Protein AF-M3UVU8-F1 (afdb_monomer)

Structure (mmCIF, N/CA/C/O backbone):
data_AF-M3UVU8-F1
#
_entry.id   AF-M3UVU8-F1
#
loop_
_atom_site.group_PDB
_atom_site.id
_atom_site.type_symbol
_atom_site.label_atom_id
_atom_site.label_alt_id
_atom_site.label_comp_id
_atom_site.label_asym_id
_atom_site.label_entity_id
_atom_site.label_seq_id
_atom_site.pdbx_PDB_ins_code
_atom_site.Cartn_x
_atom_site.Cartn_y
_atom_site.Cartn_z
_atom_site.occupancy
_atom_site.B_iso_or_equiv
_atom_site.auth_seq_id
_atom_site.auth_comp_id
_atom_site.auth_asym_id
_atom_site.auth_atom_id
_atom_site.pdbx_PDB_model_num
ATOM 1 N N . MET A 1 1 ? 17.942 -3.346 -8.943 1.00 67.00 1 MET A N 1
ATOM 2 C CA . MET A 1 1 ? 16.571 -3.216 -9.487 1.00 67.00 1 MET A CA 1
ATOM 3 C C . MET A 1 1 ? 15.660 -4.217 -8.794 1.00 67.00 1 MET A C 1
ATOM 5 O O . MET A 1 1 ? 16.024 -5.382 -8.692 1.00 67.00 1 MET A O 1
ATOM 9 N N . VAL A 1 2 ? 14.528 -3.758 -8.259 1.00 78.31 2 VAL A N 1
ATOM 10 C CA . VAL A 1 2 ? 13.562 -4.602 -7.538 1.00 78.31 2 VAL A CA 1
ATOM 11 C C . VAL A 1 2 ? 12.855 -5.545 -8.517 1.00 78.31 2 VAL A C 1
ATOM 13 O O . VAL A 1 2 ? 12.395 -5.108 -9.569 1.00 78.31 2 VAL A O 1
ATOM 16 N N . LYS A 1 3 ? 12.774 -6.837 -8.179 1.00 84.25 3 LYS A N 1
ATOM 17 C CA . LYS A 1 3 ? 12.021 -7.835 -8.951 1.00 84.25 3 LYS A CA 1
ATOM 1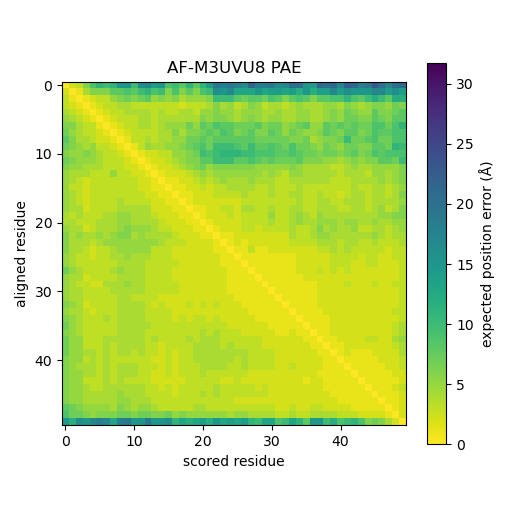8 C C . LYS A 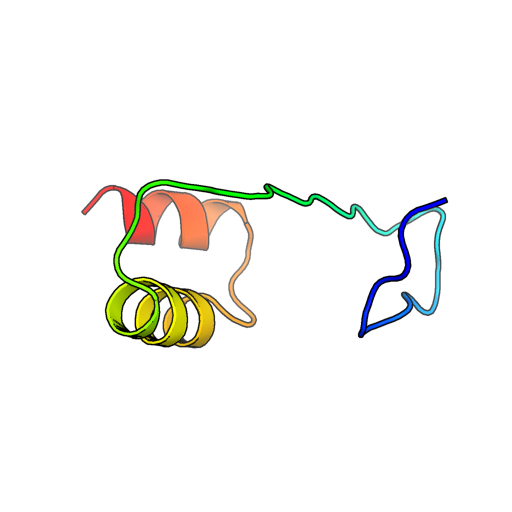1 3 ? 10.597 -7.927 -8.398 1.00 84.25 3 LYS A C 1
ATOM 20 O O . LYS A 1 3 ? 10.419 -8.279 -7.236 1.00 84.25 3 LYS A O 1
ATOM 25 N N . TYR A 1 4 ? 9.607 -7.609 -9.228 1.00 89.12 4 TYR A N 1
ATOM 26 C CA . TYR A 1 4 ? 8.185 -7.776 -8.915 1.00 89.12 4 TYR A CA 1
ATOM 27 C C . TYR A 1 4 ? 7.682 -9.139 -9.397 1.00 89.12 4 TYR A C 1
ATOM 29 O O . TYR A 1 4 ? 8.167 -9.654 -10.404 1.00 89.12 4 TYR A O 1
ATOM 37 N N . CYS A 1 5 ? 6.696 -9.699 -8.691 1.00 88.50 5 CYS A N 1
ATOM 38 C CA . CYS A 1 5 ? 6.053 -10.958 -9.076 1.00 88.50 5 CYS A CA 1
ATOM 39 C C . CYS A 1 5 ? 5.271 -10.807 -10.393 1.00 88.50 5 CYS A C 1
ATOM 41 O O . CYS A 1 5 ? 5.479 -11.568 -11.334 1.00 88.50 5 CYS A O 1
ATOM 43 N N . ALA A 1 6 ? 4.437 -9.766 -10.492 1.00 87.88 6 ALA A N 1
ATOM 44 C CA . ALA A 1 6 ? 3.683 -9.448 -11.700 1.00 87.88 6 ALA A CA 1
ATOM 45 C C . ALA A 1 6 ? 4.393 -8.366 -12.527 1.00 87.88 6 ALA A C 1
ATOM 47 O O . ALA A 1 6 ? 4.797 -7.324 -12.000 1.00 87.88 6 ALA A O 1
ATOM 48 N N . LYS A 1 7 ? 4.514 -8.603 -13.836 1.00 86.81 7 LYS A N 1
ATOM 49 C CA . LYS A 1 7 ? 5.036 -7.625 -14.796 1.00 86.81 7 LYS A CA 1
ATOM 50 C C . LYS A 1 7 ? 3.873 -7.005 -15.576 1.00 86.81 7 LYS A C 1
ATOM 52 O O . LYS A 1 7 ? 3.045 -7.755 -16.092 1.00 86.81 7 LYS A O 1
ATOM 57 N N . PRO A 1 8 ? 3.783 -5.668 -15.664 1.00 87.62 8 PRO A N 1
ATOM 58 C CA . PRO A 1 8 ? 2.732 -5.020 -16.430 1.00 87.62 8 PRO A CA 1
ATOM 59 C C . PRO A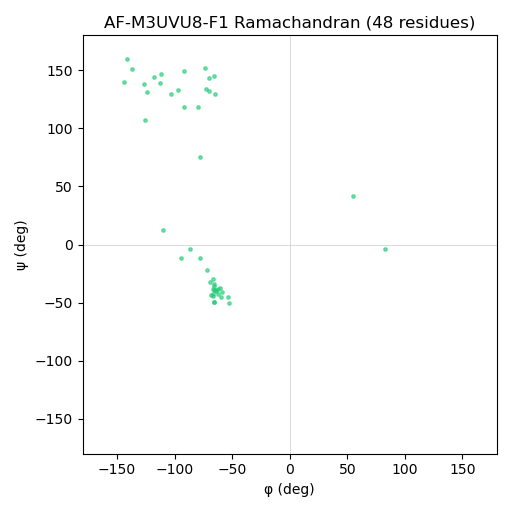 1 8 ? 2.958 -5.247 -17.926 1.00 87.62 8 PRO A C 1
ATOM 61 O O . PRO A 1 8 ? 4.091 -5.214 -18.401 1.00 87.62 8 PRO A O 1
ATOM 64 N N . VAL A 1 9 ? 1.866 -5.422 -18.671 1.00 88.44 9 VAL A N 1
ATOM 65 C CA . VAL A 1 9 ? 1.906 -5.550 -20.138 1.00 88.44 9 VAL A CA 1
ATOM 66 C C . VAL A 1 9 ? 2.377 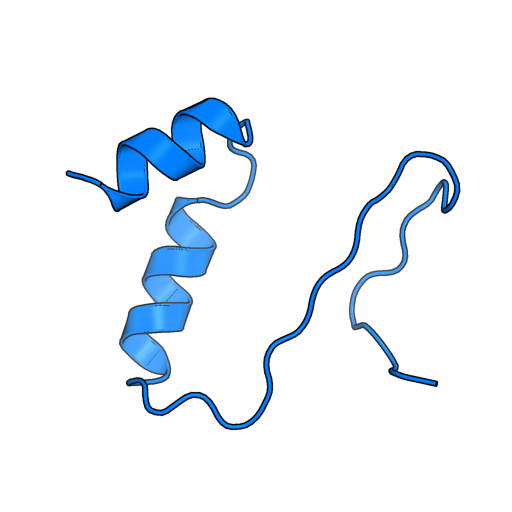-4.243 -20.788 1.00 88.44 9 VAL A C 1
ATOM 68 O O . VAL 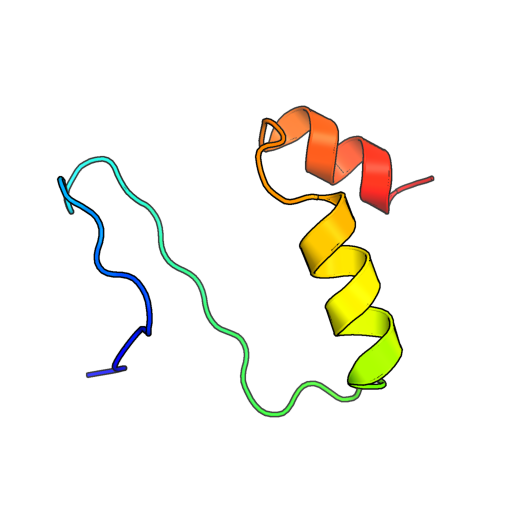A 1 9 ? 3.119 -4.268 -21.763 1.00 88.44 9 VAL A O 1
ATOM 71 N N . ASN A 1 10 ? 1.990 -3.094 -20.222 1.00 89.88 10 ASN A N 1
ATOM 72 C CA . ASN A 1 10 ? 2.445 -1.776 -20.658 1.00 89.88 10 ASN A CA 1
ATOM 73 C C . ASN A 1 10 ? 3.041 -0.995 -19.481 1.00 89.88 10 ASN A C 1
ATOM 75 O O . ASN A 1 10 ? 2.312 -0.514 -18.614 1.00 89.88 10 ASN A O 1
ATOM 79 N N . VAL A 1 11 ? 4.366 -0.848 -19.479 1.00 87.25 11 VAL A N 1
ATOM 80 C CA . VAL A 1 11 ? 5.114 -0.172 -18.409 1.00 87.25 11 VAL A CA 1
ATOM 81 C C . VAL A 1 11 ? 4.785 1.324 -18.336 1.00 87.25 11 VAL A C 1
ATOM 83 O O . VAL A 1 11 ? 4.705 1.868 -17.243 1.00 87.25 11 VAL A O 1
ATOM 86 N N . ALA A 1 12 ? 4.522 1.988 -19.468 1.00 91.19 12 ALA A N 1
ATOM 87 C CA . ALA A 1 12 ? 4.276 3.43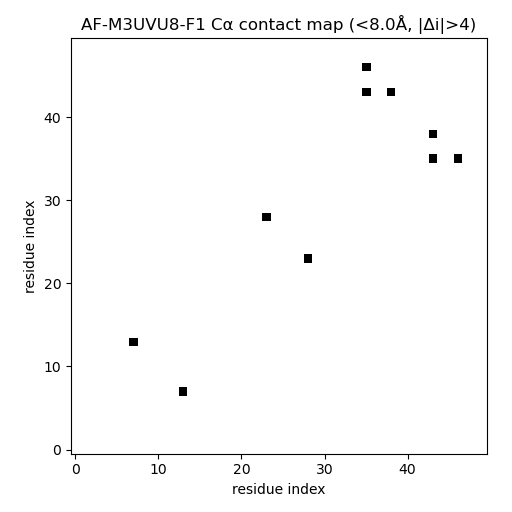4 -19.506 1.00 91.19 12 ALA A CA 1
ATOM 88 C C . ALA A 1 12 ? 2.916 3.846 -18.913 1.00 91.19 12 ALA A C 1
ATOM 90 O O . ALA A 1 12 ? 2.730 4.997 -18.531 1.00 91.19 12 ALA A O 1
ATOM 91 N N . LYS A 1 13 ? 1.955 2.916 -18.849 1.00 91.00 13 LYS A N 1
ATOM 92 C CA . LYS A 1 13 ? 0.604 3.149 -18.305 1.00 91.00 13 LYS A CA 1
ATOM 93 C C . LYS A 1 13 ? 0.361 2.426 -16.979 1.00 91.00 13 LYS A C 1
ATOM 95 O O . LYS A 1 13 ? -0.782 2.317 -16.544 1.00 91.00 13 LYS A O 1
ATOM 100 N N . ALA A 1 14 ? 1.414 1.907 -16.353 1.00 89.00 14 ALA A N 1
ATOM 101 C CA . ALA A 1 14 ? 1.334 1.194 -15.089 1.00 89.00 14 ALA A CA 1
ATOM 102 C C . ALA A 1 14 ? 2.140 1.922 -14.010 1.00 89.00 14 ALA A C 1
ATOM 104 O O . ALA A 1 14 ? 3.210 2.461 -14.275 1.00 89.00 14 ALA A O 1
ATOM 105 N N . ALA A 1 15 ? 1.639 1.889 -12.778 1.00 90.38 15 ALA A N 1
ATOM 106 C CA . ALA A 1 15 ? 2.365 2.337 -11.597 1.00 90.38 15 ALA A CA 1
ATOM 107 C C . ALA A 1 15 ? 2.668 1.128 -10.705 1.00 90.38 15 ALA A C 1
ATOM 109 O O . ALA A 1 15 ? 1.823 0.248 -10.534 1.00 90.38 15 ALA A O 1
ATOM 110 N N . GLN A 1 16 ? 3.874 1.077 -10.141 1.00 89.44 16 GLN A N 1
ATOM 111 C CA . GLN A 1 16 ? 4.297 0.044 -9.195 1.00 89.44 16 GLN A CA 1
ATOM 112 C C . GLN A 1 16 ? 4.828 0.715 -7.928 1.00 89.44 16 GLN A C 1
ATOM 114 O O . GLN A 1 16 ? 5.560 1.698 -8.009 1.00 89.44 16 GLN A O 1
ATOM 119 N N . ALA A 1 17 ? 4.473 0.171 -6.766 1.00 90.81 17 ALA A N 1
ATOM 120 C CA . ALA A 1 17 ? 4.945 0.628 -5.464 1.00 90.81 17 ALA A CA 1
ATOM 121 C C . ALA A 1 17 ? 5.306 -0.581 -4.590 1.00 90.81 17 ALA A C 1
ATOM 123 O O . ALA A 1 17 ? 4.733 -1.661 -4.747 1.00 90.81 17 ALA A O 1
ATOM 124 N N . ARG A 1 18 ? 6.261 -0.403 -3.673 1.00 91.88 18 ARG A N 1
ATOM 125 C CA . ARG A 1 18 ? 6.709 -1.428 -2.720 1.00 91.88 18 ARG A CA 1
ATOM 126 C C . ARG A 1 18 ? 7.054 -0.778 -1.384 1.00 91.88 18 ARG A C 1
ATOM 128 O O . ARG A 1 18 ? 7.685 0.274 -1.367 1.00 91.88 18 ARG A O 1
ATOM 135 N N . GLY A 1 19 ? 6.677 -1.435 -0.291 1.00 91.12 19 GLY A N 1
ATOM 136 C CA . GLY A 1 19 ? 7.179 -1.157 1.052 1.00 91.12 19 GLY A CA 1
ATOM 137 C C . GLY A 1 19 ? 7.774 -2.433 1.639 1.00 91.12 19 GLY A C 1
ATOM 138 O O . GLY A 1 19 ? 7.147 -3.488 1.563 1.00 91.12 19 GLY A O 1
ATOM 139 N N . ASP A 1 20 ? 8.981 -2.343 2.189 1.00 92.12 20 ASP A N 1
ATOM 140 C CA . ASP A 1 20 ? 9.697 -3.465 2.799 1.00 92.12 20 ASP A CA 1
ATOM 141 C C . ASP A 1 20 ? 9.804 -3.278 4.311 1.00 92.12 20 ASP A C 1
ATOM 143 O O . ASP A 1 20 ? 9.928 -2.154 4.792 1.00 92.12 20 ASP A O 1
ATOM 147 N N . ASN A 1 21 ? 9.783 -4.389 5.054 1.00 93.00 21 ASN A N 1
ATOM 148 C CA . ASN A 1 21 ? 9.941 -4.407 6.512 1.00 93.00 21 ASN A CA 1
ATOM 149 C C . ASN A 1 21 ? 8.942 -3.497 7.267 1.00 93.00 21 ASN A C 1
ATOM 151 O O . ASN A 1 21 ? 9.296 -2.788 8.211 1.00 93.00 21 ASN A O 1
ATOM 155 N N . LEU A 1 22 ? 7.676 -3.505 6.836 1.00 94.31 22 LEU A N 1
ATOM 156 C CA . LEU A 1 22 ? 6.596 -2.793 7.516 1.00 94.31 22 LEU A CA 1
ATOM 157 C C . LEU A 1 22 ? 6.236 -3.512 8.823 1.00 94.31 22 LEU A C 1
ATOM 159 O O . LEU A 1 22 ? 6.052 -4.728 8.842 1.00 94.31 22 LEU A O 1
ATOM 163 N N . LYS A 1 23 ? 6.097 -2.758 9.917 1.00 96.25 23 LYS A N 1
ATOM 164 C CA . LYS A 1 23 ? 5.702 -3.291 11.231 1.00 96.25 23 LYS A CA 1
ATOM 165 C C . LYS A 1 23 ? 4.194 -3.558 11.282 1.00 96.25 23 LYS A C 1
ATOM 167 O O . LYS A 1 23 ? 3.443 -2.782 11.863 1.00 96.25 23 LYS A O 1
ATOM 172 N N . VAL A 1 24 ? 3.753 -4.635 10.641 1.00 95.69 24 VAL A N 1
ATOM 173 C CA . VAL A 1 24 ? 2.340 -5.036 10.536 1.00 95.69 24 VAL A CA 1
ATOM 174 C C . VAL A 1 24 ? 2.189 -6.554 10.643 1.00 95.69 24 VAL A C 1
ATOM 176 O O . VAL A 1 24 ? 3.138 -7.304 10.416 1.00 95.69 24 VAL A O 1
ATOM 179 N N . HIS A 1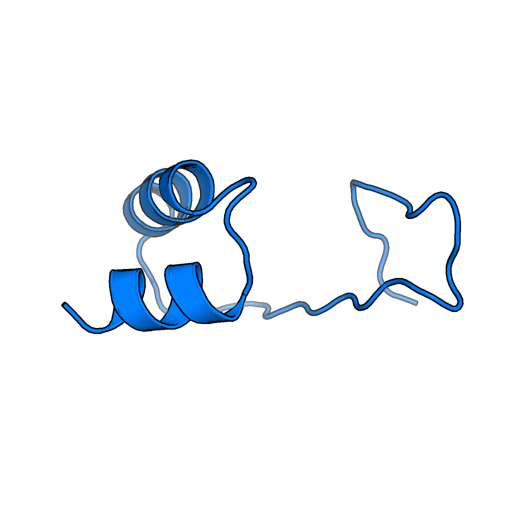 25 ? 0.986 -7.025 10.982 1.00 97.25 25 HIS A N 1
ATOM 180 C CA . HIS A 1 25 ? 0.697 -8.458 11.018 1.00 97.25 25 HIS A CA 1
ATOM 181 C C . HIS A 1 25 ? 0.439 -8.997 9.606 1.00 97.25 25 HIS A C 1
ATOM 183 O O . HIS A 1 25 ? -0.537 -8.608 8.962 1.00 97.25 25 HIS A O 1
ATOM 189 N N . PHE A 1 26 ? 1.277 -9.936 9.156 1.00 95.25 26 PHE A N 1
ATOM 190 C CA . PHE A 1 26 ? 1.252 -10.462 7.787 1.00 95.25 26 PHE A CA 1
ATOM 191 C C . PHE A 1 26 ? -0.133 -10.958 7.349 1.00 95.25 26 PHE A C 1
ATOM 193 O O . PHE A 1 26 ? -0.631 -10.541 6.304 1.00 95.25 26 PHE A O 1
ATOM 200 N N . LYS A 1 27 ? -0.785 -11.809 8.157 1.00 97.62 27 LYS A N 1
ATOM 201 C CA . LYS A 1 27 ? -2.071 -12.414 7.769 1.00 97.62 27 LYS A CA 1
ATOM 202 C C . LYS A 1 27 ? -3.168 -11.363 7.617 1.00 97.62 27 LYS A C 1
ATOM 204 O O . LYS A 1 27 ? -3.926 -11.418 6.664 1.00 97.62 27 LYS A O 1
ATOM 209 N N . ASN A 1 28 ? -3.194 -10.356 8.491 1.00 95.62 28 ASN A N 1
ATOM 210 C CA . ASN A 1 28 ? -4.223 -9.316 8.433 1.00 95.62 28 ASN A CA 1
ATOM 211 C C . ASN A 1 28 ? -4.059 -8.489 7.155 1.00 95.62 28 ASN A C 1
ATOM 213 O O . ASN A 1 28 ? -5.025 -8.244 6.445 1.00 95.62 28 ASN A O 1
ATOM 217 N N . THR A 1 29 ? -2.817 -8.120 6.823 1.00 95.56 29 THR A N 1
ATOM 218 C CA . THR A 1 29 ? -2.532 -7.369 5.595 1.00 95.56 29 THR A CA 1
ATOM 219 C C . THR A 1 29 ? -2.789 -8.169 4.323 1.00 95.56 29 THR A C 1
ATOM 221 O O . THR A 1 29 ? -3.138 -7.573 3.308 1.00 95.56 29 THR A O 1
ATOM 224 N N . TYR A 1 30 ? -2.640 -9.496 4.366 1.00 95.88 30 TYR A N 1
ATOM 225 C CA . TYR A 1 30 ? -2.928 -10.363 3.226 1.00 95.88 30 TYR A CA 1
ATOM 226 C C . TYR A 1 30 ? -4.422 -10.353 2.886 1.00 95.88 30 TYR A C 1
ATOM 228 O O . TYR A 1 30 ? -4.778 -10.064 1.745 1.00 95.88 30 TYR A O 1
ATOM 236 N N . GLU A 1 31 ? -5.286 -10.557 3.885 1.00 97.00 31 GLU A N 1
ATOM 237 C CA . GLU A 1 31 ? -6.743 -10.531 3.694 1.00 97.00 31 GLU A CA 1
ATOM 238 C C . GLU A 1 31 ? -7.232 -9.150 3.226 1.00 97.00 31 GLU A C 1
ATOM 240 O O . GLU A 1 31 ? -8.018 -9.045 2.285 1.00 97.00 31 GLU A O 1
ATOM 245 N N . THR A 1 32 ? -6.714 -8.058 3.810 1.00 95.06 32 THR A N 1
ATOM 246 C CA . THR A 1 32 ? -7.055 -6.697 3.359 1.00 95.06 32 THR A CA 1
ATOM 247 C C . THR A 1 32 ? -6.615 -6.441 1.914 1.00 95.06 32 THR A C 1
ATOM 249 O O . THR A 1 32 ? -7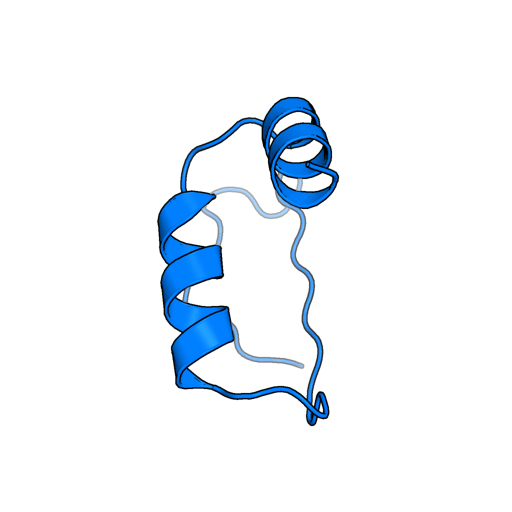.334 -5.787 1.158 1.00 95.06 32 THR A O 1
ATOM 252 N N . ALA A 1 33 ? -5.446 -6.949 1.508 1.00 94.69 33 ALA A N 1
ATOM 253 C CA . ALA A 1 33 ? -4.940 -6.795 0.145 1.00 94.69 33 ALA A CA 1
ATOM 254 C C . ALA A 1 33 ? -5.750 -7.602 -0.881 1.00 94.69 33 ALA A C 1
ATOM 256 O O . ALA A 1 33 ? -5.878 -7.172 -2.030 1.00 94.69 33 ALA A O 1
ATOM 257 N N . ASP A 1 34 ? -6.289 -8.757 -0.486 1.00 95.38 34 ASP A N 1
ATOM 258 C CA . ASP A 1 34 ? -7.200 -9.539 -1.321 1.00 95.38 34 ASP A CA 1
ATOM 259 C C . ASP A 1 34 ? -8.538 -8.809 -1.507 1.00 95.38 34 ASP A C 1
ATOM 261 O O . ASP A 1 34 ? -8.993 -8.642 -2.638 1.00 95.38 34 ASP A O 1
ATOM 265 N N . ALA A 1 35 ? -9.082 -8.232 -0.430 1.00 95.81 35 ALA A N 1
ATOM 266 C CA . ALA A 1 35 ? -10.348 -7.499 -0.455 1.00 95.81 35 ALA A CA 1
ATOM 267 C C . ALA A 1 35 ? -10.349 -6.278 -1.397 1.00 95.81 35 ALA A C 1
ATOM 269 O O . ALA A 1 35 ? -11.355 -6.005 -2.047 1.00 95.81 35 ALA A O 1
ATOM 270 N N . ILE A 1 36 ? -9.238 -5.537 -1.497 1.00 95.69 36 ILE A N 1
ATOM 271 C CA . ILE A 1 36 ? -9.136 -4.355 -2.379 1.00 95.69 36 ILE A CA 1
ATOM 272 C C . ILE A 1 36 ? -8.724 -4.695 -3.821 1.00 95.69 36 ILE A C 1
ATOM 274 O O . ILE A 1 36 ? -8.643 -3.801 -4.673 1.00 95.69 36 ILE A O 1
ATOM 278 N N . ARG A 1 37 ? -8.427 -5.965 -4.127 1.00 94.00 37 ARG A N 1
ATOM 279 C CA . ARG A 1 37 ? -7.953 -6.377 -5.453 1.00 94.00 37 ARG A CA 1
ATOM 280 C C . ARG A 1 37 ? -9.040 -6.139 -6.506 1.00 94.00 37 ARG A C 1
ATOM 282 O O . ARG A 1 37 ? -10.179 -6.556 -6.358 1.00 94.00 37 ARG A O 1
ATOM 289 N N . GLY A 1 38 ? -8.677 -5.470 -7.602 1.00 92.88 38 GLY A N 1
ATOM 290 C CA . GLY A 1 38 ? -9.596 -5.173 -8.710 1.00 92.88 38 GLY A CA 1
ATOM 291 C C . GLY A 1 38 ? -10.478 -3.933 -8.510 1.00 92.88 38 GLY A C 1
ATOM 292 O O . GLY A 1 38 ? -11.186 -3.538 -9.435 1.00 92.88 38 GLY A O 1
ATOM 293 N N . MET A 1 39 ? -10.410 -3.268 -7.352 1.00 95.69 39 MET A N 1
ATOM 294 C CA . MET A 1 39 ? -11.100 -1.996 -7.138 1.00 95.69 39 MET A CA 1
ATOM 295 C C . MET A 1 39 ? -10.414 -0.838 -7.879 1.00 95.69 39 MET A C 1
ATOM 297 O O . MET A 1 39 ? -9.197 -0.816 -8.070 1.00 95.69 39 MET A O 1
ATOM 301 N N . LYS A 1 40 ? -11.194 0.188 -8.250 1.00 95.56 40 LYS A N 1
ATOM 302 C CA . LYS A 1 40 ? -10.638 1.484 -8.674 1.00 95.56 40 LYS A CA 1
ATOM 303 C C . LYS A 1 40 ? -9.936 2.153 -7.488 1.00 95.56 40 LYS A C 1
ATOM 305 O O . LYS A 1 40 ? -10.438 2.090 -6.369 1.00 95.56 40 LYS A O 1
ATOM 310 N N . VAL A 1 41 ? -8.839 2.868 -7.749 1.00 93.88 41 VAL A N 1
ATOM 311 C CA . VAL A 1 41 ? -7.995 3.490 -6.707 1.00 93.88 41 VAL A CA 1
ATOM 312 C C . VAL A 1 41 ? -8.801 4.377 -5.750 1.00 93.88 41 VAL A C 1
ATOM 314 O O . VAL A 1 41 ? -8.658 4.238 -4.541 1.00 93.88 41 VAL A O 1
ATOM 317 N N . ALA A 1 42 ? -9.697 5.224 -6.269 1.00 96.00 42 ALA A N 1
ATOM 318 C CA . ALA A 1 42 ? -10.543 6.088 -5.439 1.00 96.00 42 ALA A CA 1
ATOM 319 C C . ALA A 1 42 ? -11.440 5.283 -4.478 1.00 96.00 42 ALA A C 1
ATOM 321 O O . ALA A 1 42 ? -11.470 5.550 -3.281 1.00 96.00 42 ALA A O 1
ATOM 322 N N . ARG A 1 43 ? -12.087 4.221 -4.977 1.00 95.69 43 ARG A N 1
ATOM 323 C CA . ARG A 1 43 ? -12.961 3.358 -4.168 1.00 95.69 43 ARG A CA 1
ATOM 324 C C . ARG A 1 43 ? -12.188 2.582 -3.101 1.00 95.69 43 ARG A C 1
ATOM 326 O O . ARG A 1 43 ? -12.695 2.411 -1.995 1.00 95.69 43 ARG A O 1
ATOM 333 N N . ALA A 1 44 ? -10.983 2.113 -3.431 1.00 95.75 44 ALA A N 1
ATOM 334 C CA . ALA A 1 44 ? -10.111 1.416 -2.487 1.00 95.75 44 ALA A CA 1
ATOM 335 C C . ALA A 1 44 ? -9.644 2.349 -1.357 1.00 95.75 44 ALA A C 1
ATOM 337 O O . ALA A 1 44 ? -9.610 1.943 -0.199 1.00 95.75 44 ALA A O 1
ATOM 338 N N . GLN A 1 45 ? -9.340 3.614 -1.670 1.00 95.12 45 GLN A N 1
ATOM 339 C CA . GLN A 1 45 ? -8.987 4.614 -0.659 1.00 95.12 45 GLN A CA 1
ATOM 340 C C . GLN A 1 45 ? -10.144 4.908 0.298 1.00 95.12 45 GLN A C 1
ATOM 342 O O . GLN A 1 45 ? -9.910 5.059 1.491 1.00 95.12 45 GLN A O 1
ATOM 347 N N . GLU A 1 46 ? -11.375 4.982 -0.205 1.00 96.06 46 GLU A N 1
ATOM 348 C CA . GLU A 1 46 ? -12.567 5.128 0.637 1.00 96.06 46 GLU A CA 1
ATOM 349 C C . GLU A 1 46 ? -12.808 3.881 1.494 1.00 96.06 46 GLU A C 1
ATOM 351 O O . GLU A 1 46 ? -13.087 4.001 2.679 1.00 96.06 46 GLU A O 1
ATOM 356 N N . PHE A 1 47 ? -12.644 2.681 0.924 1.00 94.50 47 PHE A N 1
ATOM 357 C CA . PHE A 1 47 ? -12.819 1.420 1.651 1.00 94.50 47 PHE A CA 1
ATOM 358 C C . PHE A 1 47 ? -11.887 1.297 2.864 1.00 94.50 47 PHE A C 1
ATOM 360 O O . PHE A 1 47 ? -12.324 0.841 3.911 1.00 94.50 47 PHE A O 1
ATOM 367 N N . LEU A 1 48 ? -10.629 1.726 2.733 1.00 93.94 48 LEU A N 1
ATOM 368 C CA . LEU A 1 48 ? -9.628 1.644 3.803 1.00 93.94 48 LEU A CA 1
ATOM 369 C C . LEU A 1 48 ? -9.768 2.728 4.885 1.00 93.94 48 LEU A C 1
ATOM 371 O O . LEU A 1 48 ? -9.070 2.657 5.892 1.00 93.94 48 LEU A O 1
ATOM 375 N N . LYS A 1 49 ? -10.595 3.755 4.658 1.00 94.00 49 LYS A N 1
ATOM 376 C CA . LYS A 1 49 ? -10.828 4.852 5.615 1.00 94.00 49 LYS A CA 1
ATOM 377 C C . LYS A 1 49 ? -12.048 4.631 6.511 1.00 94.00 49 LYS A C 1
ATOM 379 O O . LYS A 1 49 ? -12.221 5.407 7.448 1.00 94.00 49 LYS A O 1
ATOM 384 N N . ASN A 1 50 ? -12.884 3.646 6.186 1.00 75.00 50 ASN A N 1
ATOM 385 C CA . ASN A 1 50 ? -14.017 3.227 7.012 1.00 75.00 50 ASN A CA 1
ATOM 386 C C . ASN A 1 50 ? -13.532 2.461 8.243 1.00 75.00 50 ASN A C 1
ATOM 388 O O . ASN A 1 50 ? -14.165 2.636 9.305 1.00 75.00 50 ASN A O 1
#

Secondary structure (DSSP, 8-state):
-PPPSSPPS-GGG-------S-SS-HHHHHHHHHHTTT--HHHHHH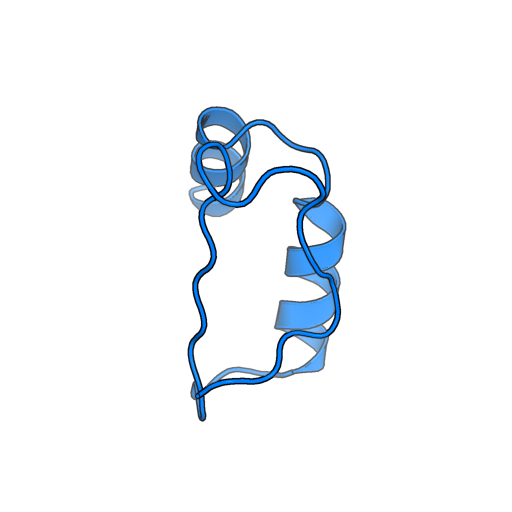HTT-

Organism: NCBI:txid885319

Sequence (50 aa):
MVKYCAKPVNVAKAAQARGDNLKVHFKNTYETADAIRGMKVARAQEFLKN

Mean predicted aligned error: 4.01 Å

Radius of gyration: 12.99 Å; Cα contacts (8 Å, |Δi|>4): 5; chains: 1; bounding box: 31×18×32 Å

Foldseek 3Di:
DDDDPDDDPDPVPDDDDDDPPDPDDPVVVVVLVVVCPPPDPVVNVVVVVD

InterPro domains:
  IPR001063 Large ribosomal subunit protein uL22 [PF00237] (17-50)
  IPR005721 Large ribosomal subunit protein uL22, eukaryota/archaea [PTHR11593] (1-50)
  IPR036394 Ribosomal protein uL22 superfamily [G3DSA:3.90.470.10] (1-50)
  IPR036394 Ribosomal protein uL22 superfamily [SSF54843] (1-50)

Solvent-accessible surface area (backbone atoms only — not comparable to full-atom values): 3603 Å² total; per-residue (Å²): 132,89,86,68,93,76,79,70,95,51,66,91,84,53,87,89,85,86,85,77,91,70,97,67,62,66,70,63,53,50,55,55,53,58,72,48,59,92,54,56,70,72,60,40,55,53,63,76,70,110

pLDDT: mean 91.8, std 5.75, range [67.0, 97.62]